Protein AF-A0A932XEM5-F1 (afdb_monomer_lite)

Structure (mmCIF, N/CA/C/O backbone):
data_AF-A0A932XEM5-F1
#
_entry.id   AF-A0A932XEM5-F1
#
loop_
_atom_site.group_PDB
_atom_site.id
_atom_site.type_symbol
_atom_site.label_atom_id
_atom_site.label_alt_id
_atom_site.label_comp_id
_atom_site.label_asym_id
_atom_site.label_entity_id
_atom_site.label_seq_id
_atom_site.pdbx_PDB_ins_code
_atom_site.Cartn_x
_atom_site.Cartn_y
_atom_site.Cartn_z
_atom_site.occupancy
_atom_site.B_iso_or_equiv
_atom_site.auth_seq_id
_atom_site.auth_comp_id
_atom_site.auth_asym_id
_atom_site.auth_atom_id
_atom_site.pdbx_PDB_model_num
ATOM 1 N N . MET A 1 1 ? 13.816 -0.449 -43.865 1.00 84.94 1 MET A N 1
ATOM 2 C CA . MET A 1 1 ? 12.652 -1.271 -43.449 1.00 84.94 1 MET A CA 1
ATOM 3 C C . MET A 1 1 ? 13.018 -2.255 -42.338 1.00 84.94 1 MET A C 1
ATOM 5 O O . MET A 1 1 ? 12.382 -2.206 -41.298 1.00 84.94 1 MET A O 1
ATOM 9 N N . VAL A 1 2 ? 14.079 -3.063 -42.487 1.00 93.75 2 VAL A N 1
ATOM 10 C CA . VAL A 1 2 ? 14.525 -4.030 -41.454 1.00 93.75 2 VAL A CA 1
ATOM 11 C C . VAL A 1 2 ? 14.859 -3.374 -40.104 1.00 93.75 2 VAL A C 1
ATOM 13 O O . VAL A 1 2 ? 14.404 -3.850 -39.072 1.00 93.75 2 VAL A O 1
ATOM 16 N N . GLY A 1 3 ? 15.572 -2.240 -40.093 1.00 94.56 3 GLY A N 1
ATOM 17 C CA . GLY A 1 3 ? 15.892 -1.534 -38.841 1.00 94.56 3 GLY A CA 1
ATOM 18 C C . GLY A 1 3 ? 14.661 -1.028 -38.075 1.00 94.56 3 GLY A C 1
ATOM 19 O O . GLY A 1 3 ? 14.619 -1.118 -36.854 1.00 94.56 3 GLY A O 1
ATOM 20 N N . LEU A 1 4 ? 13.626 -0.571 -38.789 1.00 95.38 4 LEU A N 1
ATOM 21 C CA . LEU A 1 4 ? 12.360 -0.147 -38.179 1.00 95.38 4 LEU A CA 1
ATOM 22 C C . LEU A 1 4 ? 11.600 -1.343 -37.585 1.00 95.38 4 LEU A C 1
ATOM 24 O O . LEU A 1 4 ? 11.062 -1.242 -36.489 1.00 95.38 4 LEU A O 1
ATOM 28 N N . LEU A 1 5 ? 11.601 -2.482 -38.284 1.00 95.19 5 LEU A N 1
ATOM 29 C CA . LEU A 1 5 ? 11.006 -3.729 -37.795 1.00 95.19 5 LEU A CA 1
ATOM 30 C C . LEU A 1 5 ? 11.677 -4.215 -36.504 1.00 95.19 5 LEU A C 1
ATOM 32 O O . LEU A 1 5 ? 10.984 -4.556 -35.550 1.00 95.19 5 LEU A O 1
ATOM 36 N N . LEU A 1 6 ? 13.012 -4.198 -36.452 1.00 96.06 6 LEU A N 1
ATOM 37 C CA . LEU A 1 6 ? 13.760 -4.578 -35.251 1.00 96.06 6 LEU A CA 1
ATOM 38 C C . LEU A 1 6 ? 13.489 -3.623 -34.083 1.00 96.06 6 LEU A C 1
ATOM 40 O 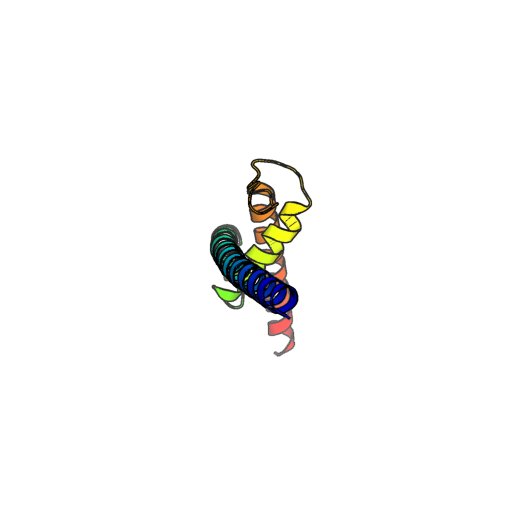O . LEU A 1 6 ? 13.297 -4.082 -32.961 1.00 96.06 6 LEU A O 1
ATOM 44 N N . LEU A 1 7 ? 13.410 -2.314 -34.344 1.00 96.31 7 LEU A N 1
ATOM 45 C CA . LEU A 1 7 ? 13.077 -1.321 -33.321 1.00 96.31 7 LEU A CA 1
ATOM 46 C C . LEU A 1 7 ? 11.693 -1.585 -32.711 1.00 96.31 7 LEU A C 1
ATOM 48 O O . LEU A 1 7 ? 11.562 -1.642 -31.492 1.00 96.31 7 LEU A O 1
ATOM 52 N N . VAL A 1 8 ? 10.667 -1.775 -33.547 1.00 96.56 8 VAL A N 1
ATOM 53 C CA . VAL A 1 8 ? 9.295 -2.043 -33.083 1.00 96.56 8 VAL A CA 1
ATOM 54 C C . VAL A 1 8 ? 9.233 -3.348 -32.289 1.00 96.56 8 VAL A C 1
ATOM 56 O O . VAL A 1 8 ? 8.569 -3.400 -31.255 1.00 96.56 8 VAL A O 1
ATOM 59 N N . LEU A 1 9 ? 9.961 -4.379 -32.723 1.00 96.81 9 LEU A N 1
ATOM 60 C CA . LEU A 1 9 ? 10.023 -5.658 -32.019 1.00 96.81 9 LEU A CA 1
ATOM 61 C C . LEU A 1 9 ? 10.674 -5.523 -30.634 1.00 96.81 9 LEU A C 1
ATOM 63 O O . LEU A 1 9 ? 10.135 -6.038 -29.656 1.00 96.81 9 LEU A O 1
ATOM 67 N N . ILE A 1 10 ? 11.783 -4.785 -30.528 1.00 96.94 10 ILE A N 1
ATOM 68 C CA . ILE A 1 10 ? 12.447 -4.518 -29.243 1.00 96.94 10 ILE A CA 1
ATOM 69 C C . ILE A 1 10 ? 11.527 -3.711 -28.322 1.00 96.94 10 ILE A C 1
ATOM 71 O O . ILE A 1 10 ? 11.367 -4.072 -27.158 1.00 96.94 10 ILE A O 1
ATOM 75 N N . LEU A 1 11 ? 10.880 -2.659 -28.831 1.00 96.62 11 LEU A N 1
ATOM 76 C CA . LEU A 1 11 ? 9.952 -1.844 -28.040 1.00 96.62 11 LEU A CA 1
ATOM 77 C C . LEU A 1 11 ? 8.753 -2.659 -27.544 1.00 96.62 11 LEU A C 1
ATOM 79 O O . LEU A 1 11 ? 8.384 -2.548 -26.376 1.00 96.62 11 LEU A O 1
ATOM 83 N N . GLY A 1 12 ? 8.180 -3.509 -28.399 1.00 96.00 12 GLY A N 1
ATOM 84 C CA . GLY A 1 12 ? 7.092 -4.409 -28.020 1.00 96.00 12 GLY A CA 1
ATOM 85 C C . GLY A 1 12 ? 7.508 -5.398 -26.931 1.00 96.00 12 GLY A C 1
ATOM 86 O O . GLY A 1 12 ? 6.774 -5.592 -25.963 1.00 96.00 12 GLY A O 1
ATOM 87 N N . LEU A 1 13 ? 8.713 -5.966 -27.041 1.00 95.56 13 LEU A N 1
ATOM 88 C CA . LEU A 1 13 ? 9.262 -6.878 -26.038 1.00 95.56 13 LEU A CA 1
ATOM 89 C C . LEU A 1 13 ? 9.481 -6.169 -24.691 1.00 95.56 13 LEU A C 1
ATOM 91 O O . LEU A 1 13 ? 9.056 -6.671 -23.653 1.00 95.56 13 LEU A O 1
ATOM 95 N N . VAL A 1 14 ? 10.098 -4.984 -24.705 1.00 95.69 14 VAL A N 1
ATOM 96 C CA . VAL A 1 14 ? 10.329 -4.179 -23.494 1.00 95.69 14 VAL A CA 1
ATOM 97 C C . VAL A 1 14 ? 9.004 -3.809 -22.829 1.00 95.69 14 VAL A C 1
ATOM 99 O O . VAL A 1 14 ? 8.869 -3.967 -21.616 1.00 95.69 14 VAL A O 1
ATOM 102 N N . ALA A 1 15 ? 8.009 -3.379 -23.609 1.00 93.38 15 ALA A N 1
ATOM 103 C CA . ALA A 1 15 ? 6.684 -3.055 -23.092 1.00 93.38 15 ALA A CA 1
ATOM 104 C C . ALA A 1 15 ? 6.012 -4.277 -22.444 1.00 93.38 15 ALA A C 1
ATOM 106 O O . ALA A 1 15 ? 5.474 -4.169 -21.344 1.00 93.38 15 ALA A O 1
ATOM 107 N N . PHE A 1 16 ? 6.096 -5.450 -23.076 1.00 94.44 16 PHE A N 1
ATOM 108 C CA . PHE A 1 16 ? 5.544 -6.691 -22.534 1.00 94.44 16 PHE A CA 1
ATOM 109 C C . PHE A 1 16 ? 6.155 -7.062 -21.172 1.00 94.44 16 PHE A C 1
ATOM 111 O O . PHE A 1 16 ? 5.428 -7.364 -20.218 1.00 94.44 16 PHE A O 1
ATOM 118 N N . PHE A 1 17 ? 7.485 -6.985 -21.047 1.00 94.19 17 PHE A N 1
ATOM 119 C CA . PHE A 1 17 ? 8.164 -7.238 -19.774 1.00 94.19 17 PHE A CA 1
ATOM 120 C C . PHE A 1 17 ? 7.809 -6.193 -18.714 1.00 94.19 17 PHE A C 1
ATOM 122 O O . PHE A 1 17 ? 7.503 -6.563 -17.581 1.00 94.19 17 PHE A O 1
ATOM 129 N N . ALA A 1 18 ? 7.786 -4.907 -19.075 1.00 88.31 18 ALA A N 1
ATOM 130 C CA . ALA A 1 18 ? 7.440 -3.830 -18.150 1.00 88.31 18 ALA A C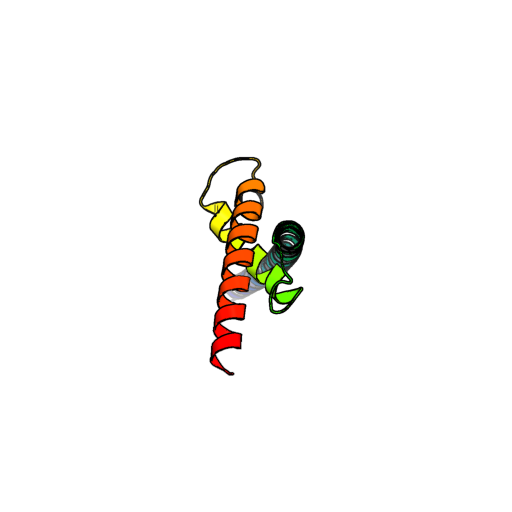A 1
ATOM 131 C C . ALA A 1 18 ? 6.020 -3.993 -17.585 1.00 88.31 18 ALA A C 1
ATOM 133 O O . ALA A 1 18 ? 5.814 -3.866 -16.378 1.00 88.31 18 ALA A O 1
ATOM 134 N N . VAL A 1 19 ? 5.053 -4.345 -18.438 1.00 92.69 19 VAL A N 1
ATOM 135 C CA . VAL A 1 19 ? 3.667 -4.603 -18.026 1.00 92.69 19 VAL A CA 1
ATOM 136 C C . VAL A 1 19 ? 3.598 -5.793 -17.070 1.00 92.69 19 VAL A C 1
ATOM 138 O O . VAL A 1 19 ? 2.986 -5.692 -16.008 1.00 92.69 19 VAL A O 1
ATOM 141 N N . THR A 1 20 ? 4.272 -6.896 -17.401 1.00 91.38 20 THR A N 1
ATOM 142 C CA . THR A 1 20 ? 4.287 -8.102 -16.557 1.00 91.38 20 THR A CA 1
ATOM 143 C C . THR A 1 20 ? 4.882 -7.817 -15.176 1.00 91.38 20 THR A C 1
ATOM 145 O O . THR A 1 20 ? 4.297 -8.197 -14.163 1.00 91.38 20 THR A O 1
ATOM 148 N N . ILE A 1 21 ? 6.004 -7.091 -15.116 1.00 89.94 21 ILE A N 1
ATOM 149 C CA . ILE A 1 21 ? 6.630 -6.682 -13.850 1.00 89.94 21 ILE A CA 1
ATOM 150 C C . ILE A 1 21 ? 5.686 -5.779 -13.049 1.00 89.94 21 ILE A C 1
ATOM 152 O O . ILE A 1 21 ? 5.529 -5.984 -11.846 1.00 89.94 21 ILE A O 1
ATOM 156 N N . GLY A 1 22 ? 5.010 -4.832 -13.705 1.00 87.25 22 GLY A N 1
ATOM 157 C CA . GLY A 1 22 ? 4.026 -3.960 -13.062 1.00 87.25 22 GLY A CA 1
ATOM 158 C C . GLY A 1 22 ? 2.905 -4.740 -12.370 1.00 87.25 22 GLY A C 1
ATOM 159 O O . GLY A 1 22 ? 2.583 -4.455 -11.217 1.00 87.25 22 GLY A O 1
ATOM 160 N N . PHE A 1 23 ? 2.365 -5.773 -13.024 1.00 89.06 23 PHE A N 1
ATOM 161 C CA . PHE A 1 23 ? 1.351 -6.643 -12.421 1.00 89.06 23 PHE A CA 1
ATOM 162 C C . PHE A 1 23 ? 1.874 -7.412 -11.204 1.00 89.06 23 PHE A C 1
ATOM 164 O O . PHE A 1 23 ? 1.171 -7.505 -10.197 1.00 89.06 23 PHE A O 1
ATOM 171 N N . VAL A 1 24 ? 3.104 -7.929 -11.265 1.00 89.75 24 VAL A N 1
ATOM 172 C CA . VAL A 1 24 ? 3.723 -8.640 -10.134 1.00 89.75 24 VAL A CA 1
ATOM 173 C C . VAL A 1 24 ? 3.914 -7.702 -8.942 1.00 89.75 24 VAL A C 1
ATOM 175 O O . VAL A 1 24 ? 3.509 -8.039 -7.830 1.00 89.75 24 VAL A O 1
ATOM 178 N N . VAL A 1 25 ? 4.466 -6.507 -9.165 1.00 86.00 25 VAL A N 1
ATOM 179 C CA . VAL A 1 25 ? 4.677 -5.510 -8.102 1.00 86.00 25 VAL A CA 1
ATOM 180 C C . VAL A 1 25 ? 3.346 -5.086 -7.480 1.00 86.00 25 VAL A C 1
ATOM 182 O O . VAL A 1 25 ? 3.232 -5.052 -6.255 1.00 86.00 25 VAL A O 1
ATOM 185 N N . ALA A 1 26 ? 2.321 -4.833 -8.300 1.00 85.56 26 ALA A N 1
ATOM 186 C CA . ALA A 1 26 ? 0.987 -4.484 -7.817 1.00 85.56 26 ALA A CA 1
ATOM 187 C C . ALA A 1 26 ? 0.375 -5.602 -6.959 1.00 85.56 26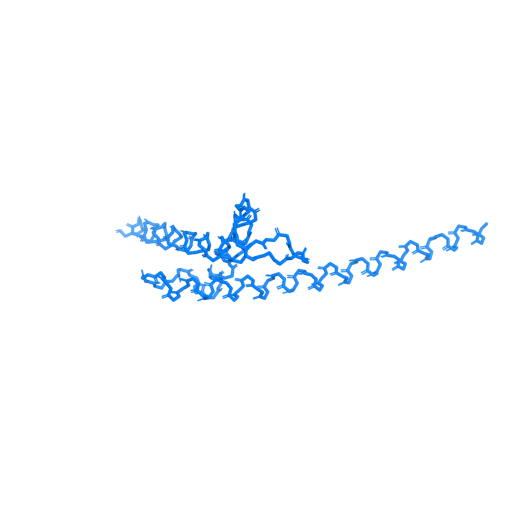 ALA A C 1
ATOM 189 O O . ALA A 1 26 ? -0.191 -5.330 -5.900 1.00 85.56 26 ALA A O 1
ATOM 190 N N . PHE A 1 27 ? 0.527 -6.861 -7.378 1.00 89.12 27 PHE A N 1
ATOM 191 C CA . PHE A 1 27 ? 0.032 -8.005 -6.617 1.00 89.12 27 PHE A CA 1
ATOM 192 C C . PHE A 1 27 ? 0.733 -8.135 -5.260 1.00 89.12 27 PHE A C 1
ATOM 194 O O . PHE A 1 27 ? 0.067 -8.317 -4.241 1.00 89.12 27 PHE A O 1
ATOM 201 N N . VAL A 1 28 ? 2.061 -7.983 -5.222 1.00 87.31 28 VAL A N 1
ATOM 202 C CA . VAL A 1 28 ? 2.813 -8.037 -3.961 1.00 87.31 28 VAL A CA 1
ATOM 203 C C . VAL A 1 28 ? 2.435 -6.876 -3.042 1.00 87.31 28 VAL A C 1
ATOM 205 O O . VAL A 1 28 ? 2.220 -7.101 -1.852 1.00 87.31 28 VAL A O 1
ATOM 208 N N . MET A 1 29 ? 2.277 -5.660 -3.573 1.00 83.88 29 MET A N 1
ATOM 209 C CA . MET A 1 29 ? 1.810 -4.516 -2.783 1.00 83.88 29 MET A CA 1
ATOM 210 C C . MET A 1 29 ? 0.420 -4.761 -2.196 1.00 83.88 29 MET A C 1
ATOM 212 O O . MET A 1 29 ? 0.226 -4.535 -1.007 1.00 83.88 29 MET A O 1
ATOM 216 N N . LEU A 1 30 ? -0.533 -5.272 -2.981 1.00 86.44 30 LEU A N 1
ATOM 217 C CA . LEU A 1 30 ? -1.876 -5.597 -2.487 1.00 86.44 30 LEU A CA 1
ATOM 218 C C . LEU A 1 30 ? -1.851 -6.690 -1.415 1.00 86.44 30 LEU A C 1
ATOM 220 O O . LEU A 1 30 ? -2.558 -6.583 -0.413 1.00 86.44 30 LEU A O 1
ATOM 224 N N . PHE A 1 31 ? -1.018 -7.715 -1.597 1.00 87.88 31 PHE A N 1
ATOM 225 C CA . PHE A 1 31 ? -0.858 -8.790 -0.624 1.00 87.88 31 PHE A CA 1
ATOM 226 C C . PHE A 1 31 ? -0.268 -8.279 0.696 1.00 87.88 31 PHE A C 1
ATOM 228 O O . PHE A 1 31 ? -0.848 -8.497 1.761 1.00 87.88 31 PHE A O 1
ATOM 235 N N . LEU A 1 32 ? 0.847 -7.544 0.632 1.00 86.25 32 LEU A N 1
ATOM 236 C CA . LEU A 1 32 ? 1.471 -6.940 1.809 1.00 86.25 32 LEU A CA 1
ATOM 237 C C . LEU A 1 32 ? 0.515 -5.941 2.477 1.00 86.25 32 LEU A C 1
ATOM 239 O O . LEU A 1 32 ? 0.434 -5.891 3.700 1.00 86.25 32 LEU A O 1
ATOM 243 N N . SER A 1 33 ? -0.232 -5.171 1.684 1.00 86.12 33 SER A N 1
ATOM 244 C CA . SER A 1 33 ? -1.224 -4.208 2.160 1.00 86.12 33 SER A CA 1
ATOM 245 C C . SER A 1 33 ? -2.326 -4.896 2.954 1.00 86.12 33 SER A C 1
ATOM 247 O O . SER A 1 33 ? -2.624 -4.497 4.077 1.00 86.12 33 SER A O 1
ATOM 249 N N . GLY A 1 34 ? -2.878 -5.987 2.420 1.00 86.62 34 GLY A N 1
ATOM 250 C CA . GLY A 1 34 ? -3.829 -6.823 3.145 1.00 86.62 34 GLY A CA 1
ATOM 251 C C . GLY A 1 34 ? -3.257 -7.358 4.457 1.00 86.62 34 GLY A C 1
ATOM 252 O O . GLY A 1 34 ? -3.956 -7.351 5.465 1.00 86.62 34 GLY A O 1
ATOM 253 N N . LEU A 1 35 ? -1.981 -7.751 4.476 1.00 86.50 35 LEU A N 1
ATOM 254 C CA . LEU A 1 35 ? -1.319 -8.273 5.672 1.00 86.50 35 LEU A CA 1
ATOM 255 C C . LEU A 1 35 ? -1.111 -7.197 6.752 1.00 86.50 35 LEU A C 1
ATOM 257 O O . LEU A 1 35 ? -1.372 -7.446 7.931 1.00 86.50 35 LEU A O 1
ATOM 261 N N . ILE A 1 36 ? -0.680 -5.994 6.359 1.00 84.88 36 ILE A N 1
ATOM 262 C CA . ILE A 1 36 ? -0.527 -4.851 7.273 1.00 84.88 36 ILE A CA 1
ATOM 263 C C . ILE A 1 36 ? -1.890 -4.399 7.794 1.00 84.88 36 ILE A C 1
ATOM 265 O O . ILE A 1 36 ? -2.047 -4.200 8.996 1.00 84.88 36 ILE A O 1
ATOM 269 N N . GLY A 1 37 ? -2.877 -4.283 6.905 1.00 84.75 37 GLY A N 1
ATOM 270 C CA . GLY A 1 37 ? -4.252 -3.956 7.259 1.00 84.75 37 GLY A CA 1
ATOM 271 C C . GLY A 1 37 ? -4.830 -4.938 8.265 1.00 84.75 37 GLY A C 1
ATOM 272 O O . GLY A 1 37 ? -5.254 -4.544 9.340 1.00 84.75 37 GLY A O 1
ATOM 273 N N . PHE A 1 38 ? -4.726 -6.234 7.977 1.00 83.94 38 PHE A N 1
ATOM 274 C CA . PHE A 1 38 ? -5.153 -7.291 8.889 1.00 83.94 38 PHE A CA 1
ATOM 275 C C . PHE A 1 38 ? -4.429 -7.242 10.242 1.00 83.94 38 PHE A C 1
ATOM 277 O O . PHE A 1 38 ? -5.030 -7.490 11.284 1.00 83.94 38 PHE A O 1
ATOM 284 N N . SER A 1 39 ? -3.145 -6.878 10.251 1.00 81.44 39 SER A N 1
ATOM 285 C CA . SER A 1 39 ? -2.403 -6.669 11.500 1.00 81.44 39 SER A CA 1
ATOM 286 C C . SER A 1 39 ? -2.946 -5.473 12.295 1.00 81.44 39 SER A C 1
ATOM 288 O O . SER A 1 39 ? -2.980 -5.519 13.524 1.00 81.44 39 SER A O 1
ATOM 290 N N . ALA A 1 40 ? -3.406 -4.420 11.613 1.00 79.88 40 ALA A N 1
ATOM 291 C CA . ALA A 1 40 ? -4.034 -3.261 12.237 1.00 79.88 40 ALA A CA 1
ATOM 292 C C . ALA A 1 40 ? -5.420 -3.582 12.824 1.00 79.88 40 ALA A C 1
ATOM 294 O O . ALA A 1 40 ? -5.748 -3.066 13.894 1.00 79.88 40 ALA A O 1
ATOM 295 N N . ASP A 1 41 ? -6.199 -4.470 12.196 1.00 77.44 41 ASP A N 1
ATOM 296 C CA . ASP A 1 41 ? -7.505 -4.922 12.706 1.00 77.44 41 ASP A CA 1
ATOM 297 C C . ASP A 1 41 ? -7.404 -5.514 14.118 1.00 77.44 41 ASP A C 1
ATOM 299 O O . ASP A 1 41 ? -8.296 -5.306 14.938 1.00 77.44 41 ASP A O 1
ATOM 303 N N . TYR A 1 42 ? -6.313 -6.221 14.434 1.00 79.88 42 TYR A N 1
ATOM 304 C CA . TYR A 1 42 ? -6.093 -6.761 15.781 1.00 79.88 42 TYR A CA 1
ATOM 305 C C . TYR A 1 42 ? -5.825 -5.684 16.835 1.00 79.88 42 TYR A C 1
ATOM 307 O O . TYR A 1 42 ? -6.101 -5.901 18.014 1.00 79.88 42 TYR A O 1
ATOM 315 N N . ALA A 1 43 ? -5.270 -4.540 16.432 1.00 80.25 43 ALA A N 1
ATOM 316 C CA . ALA A 1 43 ? -4.940 -3.445 17.337 1.00 80.25 43 ALA A CA 1
ATOM 317 C C . ALA A 1 43 ? -6.111 -2.471 17.542 1.00 80.25 43 ALA A C 1
ATOM 319 O O . ALA A 1 43 ? -6.181 -1.805 18.576 1.00 80.25 43 ALA A O 1
ATOM 320 N N . VAL A 1 44 ? -7.032 -2.370 16.577 1.00 77.31 44 VAL A N 1
ATOM 321 C CA . VAL A 1 44 ? -8.163 -1.437 16.641 1.00 77.31 44 VAL A CA 1
ATOM 322 C C . VAL A 1 44 ? -9.365 -2.090 17.338 1.00 77.31 44 VAL A C 1
ATOM 324 O O . VAL A 1 44 ? -9.898 -3.089 16.859 1.00 77.31 44 VAL A O 1
ATOM 327 N N . PRO A 1 45 ? -9.875 -1.517 18.446 1.00 62.09 45 PRO A N 1
ATOM 328 C CA . PRO A 1 45 ? -11.079 -2.023 19.090 1.00 62.09 45 PRO A CA 1
ATOM 329 C C . PRO A 1 45 ? -12.322 -1.739 18.227 1.00 62.09 45 PRO A C 1
ATOM 331 O O . PRO A 1 45 ? -12.816 -0.613 18.132 1.00 62.09 45 PRO A O 1
ATOM 334 N N . GLY A 1 46 ? -12.855 -2.793 17.609 1.00 63.72 46 GLY A N 1
ATOM 335 C CA . GLY A 1 46 ? -14.079 -2.776 16.804 1.00 63.72 46 GLY A CA 1
ATOM 336 C C . GLY A 1 46 ? -13.873 -3.397 15.424 1.00 63.72 46 GLY A C 1
ATOM 337 O O . GLY A 1 46 ? -12.778 -3.370 14.882 1.00 63.72 46 GLY A O 1
ATOM 338 N N . ARG A 1 47 ? -14.931 -3.969 14.835 1.00 65.38 47 ARG A N 1
ATOM 339 C CA . ARG A 1 47 ? -14.846 -4.539 13.480 1.00 65.38 47 ARG A CA 1
ATOM 340 C C . ARG A 1 47 ? -14.687 -3.414 12.462 1.00 65.38 47 ARG A C 1
ATOM 342 O O . ARG A 1 47 ? -15.506 -2.495 12.457 1.00 65.38 47 ARG A O 1
ATOM 349 N N . ILE A 1 48 ? -13.672 -3.503 11.604 1.00 66.50 48 ILE A N 1
ATOM 350 C CA . ILE A 1 48 ? -13.507 -2.548 10.509 1.00 66.50 48 ILE A CA 1
ATOM 351 C C . ILE A 1 48 ? -14.705 -2.676 9.554 1.00 66.50 48 ILE A C 1
ATOM 353 O O . ILE A 1 48 ? -15.064 -3.794 9.159 1.00 66.50 48 ILE A O 1
ATOM 357 N N . PRO A 1 49 ? -15.354 -1.557 9.185 1.00 67.25 49 PRO A N 1
ATOM 358 C CA . PRO A 1 49 ? -16.401 -1.560 8.169 1.00 67.25 49 PRO A CA 1
ATOM 359 C C . PRO A 1 49 ? -15.847 -2.130 6.853 1.00 67.25 49 PRO A C 1
ATOM 361 O O . PRO A 1 49 ? -14.708 -1.858 6.488 1.00 67.25 49 PRO A O 1
ATOM 364 N N . PHE A 1 50 ? -16.640 -2.927 6.135 1.00 73.69 50 PHE A N 1
ATOM 365 C CA . PHE A 1 50 ? -16.224 -3.633 4.906 1.00 73.69 50 P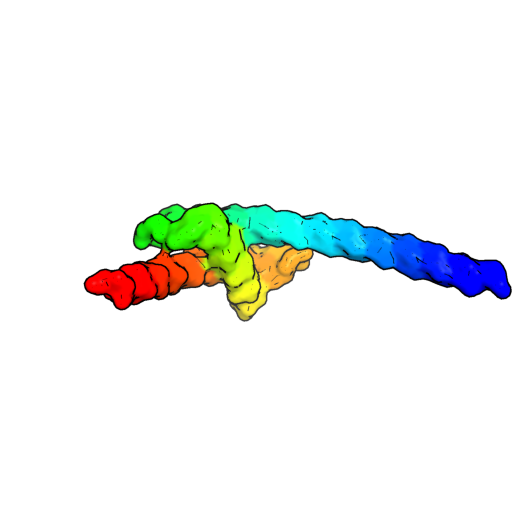HE A CA 1
ATOM 366 C C . PHE A 1 50 ? -15.216 -4.793 5.097 1.00 73.69 50 PHE A C 1
ATOM 368 O O . PHE A 1 50 ? -14.783 -5.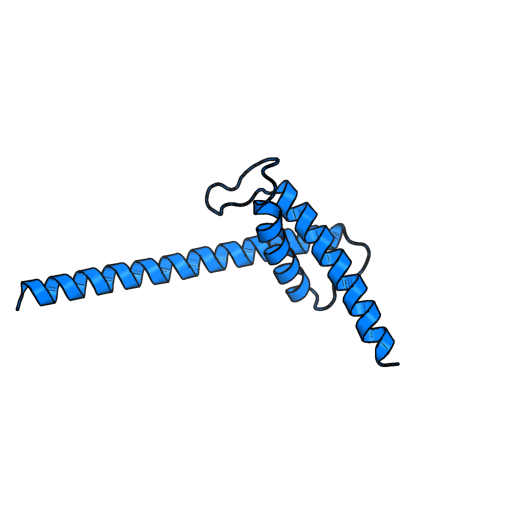390 4.109 1.00 73.69 50 PHE A O 1
ATOM 375 N N . GLY A 1 51 ? -14.881 -5.169 6.341 1.00 79.94 51 GLY A N 1
ATOM 376 C CA . GLY A 1 51 ? -14.099 -6.371 6.665 1.00 79.94 51 GLY A CA 1
ATOM 377 C C . GLY A 1 51 ? -12.730 -6.405 5.979 1.00 79.94 51 GLY A C 1
ATOM 378 O O . GLY A 1 51 ? -11.996 -5.420 6.011 1.00 79.94 51 GLY A O 1
ATOM 379 N N . TYR A 1 52 ? -12.409 -7.517 5.306 1.00 79.69 52 TYR A N 1
ATOM 380 C CA . TYR A 1 52 ? -11.135 -7.704 4.597 1.00 79.69 52 TYR A CA 1
ATOM 381 C C . TYR A 1 52 ? -10.840 -6.613 3.557 1.00 79.69 52 TYR A C 1
ATOM 383 O O . TYR A 1 52 ? -9.682 -6.257 3.357 1.00 79.69 52 TYR A O 1
ATOM 391 N N . LEU A 1 53 ? -11.869 -6.053 2.909 1.00 80.06 53 LEU A N 1
ATOM 392 C CA . LEU A 1 53 ? -11.679 -4.977 1.935 1.00 80.06 53 LEU A CA 1
ATOM 393 C C . LEU A 1 53 ? -11.267 -3.669 2.626 1.00 80.06 53 LEU A C 1
ATOM 395 O O . LEU A 1 53 ? -10.387 -2.964 2.138 1.00 80.06 53 LEU A O 1
ATOM 399 N N . GLY A 1 54 ? -11.855 -3.383 3.792 1.00 81.62 54 GLY A N 1
ATOM 400 C CA . GLY A 1 54 ? -11.463 -2.260 4.642 1.00 81.62 54 GLY A CA 1
ATOM 401 C C . GLY A 1 54 ? -10.027 -2.397 5.147 1.00 81.62 54 GLY A C 1
ATOM 402 O O . GLY A 1 54 ? -9.277 -1.426 5.095 1.00 81.62 54 GLY A O 1
ATOM 403 N N . ALA A 1 55 ? -9.619 -3.610 5.534 1.00 84.69 55 ALA A N 1
ATOM 404 C CA . ALA A 1 55 ? -8.245 -3.909 5.932 1.00 84.69 55 ALA A CA 1
ATOM 405 C C . ALA A 1 55 ? -7.252 -3.654 4.785 1.00 84.69 55 ALA A C 1
ATOM 407 O O . ALA A 1 55 ? -6.278 -2.930 4.966 1.00 84.69 55 ALA A O 1
ATOM 408 N N . ILE A 1 56 ? -7.521 -4.159 3.574 1.00 84.69 56 ILE A N 1
ATOM 409 C CA . ILE A 1 56 ? -6.646 -3.931 2.408 1.00 84.69 56 ILE A CA 1
ATOM 410 C C . ILE A 1 56 ? -6.516 -2.435 2.092 1.00 84.69 56 ILE A C 1
ATOM 412 O O . ILE A 1 56 ? -5.411 -1.973 1.819 1.00 84.69 56 ILE A O 1
ATOM 416 N N . LEU A 1 57 ? -7.607 -1.666 2.149 1.00 85.06 57 LEU A N 1
ATOM 417 C CA . LEU A 1 57 ? -7.568 -0.220 1.901 1.00 85.06 57 LEU A CA 1
ATOM 418 C C . LEU A 1 57 ? -6.835 0.542 3.014 1.00 85.06 57 LEU A C 1
ATOM 420 O O . LEU A 1 57 ? -6.049 1.444 2.722 1.00 85.06 57 LEU A O 1
ATOM 424 N N . ALA A 1 58 ? -7.049 0.164 4.276 1.00 86.81 58 ALA A N 1
ATOM 425 C CA . ALA A 1 58 ? -6.342 0.739 5.416 1.00 86.81 58 ALA A CA 1
ATOM 426 C C . ALA A 1 58 ? -4.838 0.443 5.354 1.00 86.81 58 ALA A C 1
ATOM 428 O O . ALA A 1 58 ? -4.032 1.333 5.611 1.00 86.81 58 ALA A O 1
ATOM 429 N N . GLY A 1 59 ? -4.458 -0.769 4.944 1.00 86.62 59 GLY A N 1
ATOM 430 C CA . GLY A 1 59 ? -3.072 -1.144 4.688 1.00 86.62 59 GLY A CA 1
ATOM 431 C C . GLY A 1 59 ? -2.441 -0.344 3.551 1.00 86.62 59 GLY A C 1
ATOM 432 O O . GLY A 1 59 ? -1.294 0.073 3.677 1.00 86.62 59 GLY A O 1
ATOM 433 N N . LEU A 1 60 ? -3.194 -0.045 2.486 1.00 87.62 60 LEU A N 1
ATOM 434 C CA . LEU A 1 60 ? -2.660 0.627 1.298 1.00 87.62 60 LEU A CA 1
ATOM 435 C C . LEU A 1 60 ? -2.385 2.097 1.611 1.00 87.62 60 LEU A C 1
ATOM 437 O O . LEU A 1 60 ? -1.309 2.621 1.323 1.00 87.62 60 LEU A O 1
ATOM 441 N N . LEU A 1 61 ? -3.348 2.736 2.279 1.00 86.56 61 LEU A N 1
ATOM 442 C CA . LEU A 1 61 ? -3.203 4.087 2.811 1.00 86.56 61 LEU A CA 1
ATOM 443 C C . LEU A 1 61 ? -2.136 4.142 3.909 1.00 86.56 61 LEU A C 1
ATOM 445 O O . LEU A 1 61 ? -1.371 5.101 3.965 1.00 86.56 61 LEU A O 1
ATOM 449 N N . GLY A 1 62 ? -2.049 3.106 4.745 1.00 84.81 62 GLY A N 1
ATOM 450 C CA . GLY A 1 62 ? -1.049 2.973 5.796 1.00 84.81 62 GLY A CA 1
ATOM 451 C C . GLY A 1 62 ? 0.370 2.884 5.246 1.00 84.81 62 GLY A C 1
ATOM 452 O O . GLY A 1 62 ? 1.232 3.632 5.682 1.00 84.81 62 GLY A O 1
ATOM 453 N N . MET A 1 63 ? 0.619 2.050 4.236 1.00 84.00 63 MET A N 1
ATOM 454 C CA . MET A 1 63 ? 1.916 1.968 3.554 1.00 84.00 63 MET A CA 1
ATOM 455 C C . MET A 1 63 ? 2.308 3.278 2.886 1.00 84.00 63 MET A C 1
ATOM 457 O O . MET A 1 63 ? 3.458 3.702 2.997 1.00 84.00 63 MET A O 1
ATOM 461 N N . TRP A 1 64 ? 1.352 3.931 2.225 1.00 83.19 64 TRP A N 1
ATOM 462 C CA . TRP A 1 64 ? 1.594 5.209 1.567 1.00 83.19 64 TRP A CA 1
ATOM 463 C C . TRP A 1 64 ? 1.960 6.307 2.574 1.00 83.19 64 TRP A C 1
ATOM 465 O O . TRP A 1 64 ? 2.977 6.980 2.415 1.00 83.19 64 TRP A O 1
ATOM 475 N N . LEU A 1 65 ? 1.190 6.435 3.659 1.00 82.56 65 LEU A N 1
ATOM 476 C CA . LEU A 1 65 ? 1.461 7.388 4.740 1.00 82.56 65 LEU A CA 1
ATOM 477 C C . LEU A 1 65 ? 2.720 7.021 5.541 1.00 82.56 65 LEU A C 1
ATOM 479 O O . LEU A 1 65 ? 3.472 7.901 5.952 1.00 82.56 65 LEU A O 1
ATOM 483 N N . GLY A 1 66 ? 2.982 5.730 5.735 1.00 77.12 66 GLY A N 1
ATOM 484 C CA . GLY A 1 66 ? 4.169 5.211 6.410 1.00 77.12 66 GLY A CA 1
ATOM 485 C C . GLY A 1 66 ? 5.462 5.450 5.632 1.00 77.12 66 GLY A C 1
ATOM 486 O O . GLY A 1 66 ? 6.522 5.573 6.236 1.00 77.12 66 GLY A O 1
ATOM 487 N N . GLY A 1 67 ? 5.389 5.591 4.306 1.00 76.94 67 GLY A N 1
ATOM 488 C CA . GLY A 1 67 ? 6.521 6.013 3.477 1.00 76.94 67 GLY A CA 1
ATOM 489 C C . GLY A 1 67 ? 6.983 7.452 3.740 1.00 76.94 67 GLY A C 1
ATOM 490 O O . GLY A 1 67 ? 8.136 7.777 3.467 1.00 76.94 67 GLY A O 1
ATOM 491 N N . LEU A 1 68 ? 6.125 8.309 4.311 1.00 79.94 68 LEU A N 1
ATOM 492 C CA . LEU A 1 68 ? 6.460 9.708 4.613 1.00 79.94 68 LEU A CA 1
ATOM 493 C C . LEU A 1 68 ? 7.324 9.864 5.871 1.00 79.94 68 LEU A C 1
ATOM 495 O O . LEU A 1 68 ? 7.948 10.907 6.060 1.00 79.94 68 LEU A O 1
ATOM 499 N N . ILE A 1 69 ? 7.344 8.856 6.745 1.00 81.50 69 ILE A N 1
ATOM 500 C CA . ILE A 1 69 ? 8.032 8.908 8.035 1.00 81.50 69 ILE A CA 1
ATOM 501 C C . ILE A 1 69 ? 9.226 7.950 7.981 1.00 81.50 69 ILE A C 1
ATOM 503 O O . ILE A 1 69 ? 9.025 6.737 8.050 1.00 81.50 69 ILE A O 1
ATOM 507 N N . PRO A 1 70 ? 10.472 8.452 7.894 1.00 78.25 70 PRO A N 1
ATOM 508 C CA . PRO A 1 70 ? 11.644 7.610 7.710 1.00 78.25 70 PRO A CA 1
ATOM 509 C C . PRO A 1 70 ? 12.158 7.026 9.030 1.00 78.25 70 PRO A C 1
ATOM 511 O O . PRO A 1 70 ? 13.266 7.320 9.476 1.00 78.25 70 PRO A O 1
ATOM 514 N N . ILE A 1 71 ? 11.323 6.236 9.704 1.00 78.38 71 ILE A N 1
ATOM 515 C CA . ILE A 1 71 ? 11.629 5.668 11.020 1.00 78.38 71 ILE A CA 1
ATOM 516 C C . ILE A 1 71 ? 11.488 4.145 10.970 1.00 78.38 71 ILE A C 1
ATOM 518 O O . ILE A 1 71 ? 10.423 3.617 10.663 1.00 78.38 71 ILE A O 1
ATOM 522 N N . GLY A 1 72 ? 12.552 3.428 11.341 1.00 72.75 72 GLY A N 1
ATOM 523 C CA . GLY A 1 72 ? 12.548 1.968 11.473 1.00 72.75 72 GLY A CA 1
ATOM 524 C C . GLY A 1 72 ? 13.007 1.206 10.218 1.00 72.75 72 GLY A C 1
ATOM 525 O O . GLY A 1 72 ? 13.607 1.796 9.322 1.00 72.75 72 GLY A O 1
ATOM 526 N N . PRO A 1 73 ? 12.780 -0.120 10.166 1.00 75.88 73 PRO A N 1
ATOM 527 C CA . PRO A 1 73 ? 13.239 -0.969 9.072 1.00 75.88 73 PRO A CA 1
ATOM 528 C C . PRO A 1 73 ? 12.493 -0.666 7.765 1.00 75.88 73 PRO A C 1
ATOM 530 O O . PRO A 1 73 ? 11.259 -0.595 7.730 1.00 75.88 73 PRO A O 1
ATOM 533 N N . VAL A 1 74 ? 13.274 -0.512 6.696 1.00 77.38 74 VAL A N 1
ATOM 534 C CA . VAL A 1 74 ? 12.819 -0.178 5.342 1.00 77.38 74 VAL A CA 1
ATOM 535 C C . VAL A 1 74 ? 12.675 -1.444 4.509 1.00 77.38 74 VAL A C 1
ATOM 537 O O . VAL A 1 74 ? 13.581 -2.275 4.471 1.00 77.38 74 VAL A O 1
ATOM 540 N N . LEU A 1 75 ? 11.565 -1.563 3.780 1.00 73.50 75 LEU A N 1
ATOM 541 C CA . LEU A 1 75 ? 11.493 -2.445 2.616 1.00 73.50 75 LEU A CA 1
ATOM 542 C C . LEU A 1 75 ? 11.982 -1.663 1.396 1.00 73.50 75 LEU A C 1
ATOM 544 O O . LEU A 1 75 ? 11.188 -1.044 0.687 1.00 73.50 75 LEU A O 1
ATOM 548 N N . GLU A 1 76 ? 13.297 -1.685 1.155 1.00 64.81 76 GLU A N 1
ATOM 549 C CA . GLU A 1 76 ? 13.929 -0.871 0.099 1.00 64.81 76 GLU A CA 1
ATOM 550 C C . GLU A 1 76 ? 13.356 -1.184 -1.289 1.00 64.81 76 GLU A C 1
ATOM 552 O O . GLU A 1 76 ? 13.243 -0.297 -2.128 1.00 64.81 76 GLU A O 1
ATOM 557 N N . GLY A 1 77 ? 12.891 -2.419 -1.501 1.00 67.62 77 GLY A N 1
ATOM 558 C CA . GLY A 1 77 ? 12.249 -2.837 -2.749 1.00 67.62 77 GLY A CA 1
ATOM 559 C C . GLY A 1 77 ? 10.869 -2.221 -3.028 1.00 67.62 77 GLY A C 1
ATOM 560 O O . GLY A 1 77 ? 10.417 -2.293 -4.165 1.00 67.62 77 GLY A O 1
ATOM 561 N N . TYR A 1 78 ? 10.197 -1.628 -2.033 1.00 67.06 78 TYR A N 1
ATOM 562 C CA . TYR A 1 78 ? 8.829 -1.093 -2.176 1.00 67.06 78 TYR A CA 1
ATOM 563 C C . TYR A 1 78 ? 8.654 0.344 -1.655 1.00 67.06 78 TYR A C 1
ATOM 565 O O . TYR A 1 78 ? 7.575 0.914 -1.808 1.00 67.06 78 TYR A O 1
ATOM 573 N N . GLY A 1 79 ? 9.695 0.947 -1.069 1.00 69.31 79 GLY A N 1
ATOM 574 C CA . GLY A 1 79 ? 9.723 2.376 -0.734 1.00 69.31 79 GLY A CA 1
ATOM 575 C C . GLY A 1 79 ? 8.929 2.786 0.511 1.00 69.31 79 GLY A C 1
ATOM 576 O O . GLY A 1 79 ? 8.563 3.953 0.628 1.00 69.31 79 GLY A O 1
ATOM 577 N N . PHE A 1 80 ? 8.659 1.866 1.444 1.00 72.44 80 PHE A N 1
ATOM 578 C CA . PHE A 1 80 ? 7.969 2.178 2.701 1.00 72.44 80 PHE A CA 1
ATOM 579 C C . PHE A 1 80 ? 8.658 1.566 3.931 1.00 72.44 80 PHE A C 1
ATOM 581 O O . PHE A 1 80 ? 9.378 0.567 3.848 1.00 72.44 80 PHE A O 1
ATOM 588 N N . TYR A 1 81 ? 8.412 2.180 5.090 1.00 81.75 81 TYR A N 1
ATOM 589 C CA . TYR A 1 81 ? 8.920 1.752 6.393 1.00 81.75 81 TYR A CA 1
ATOM 590 C C . TYR A 1 81 ? 7.863 0.896 7.103 1.00 81.75 81 TYR A C 1
ATOM 592 O O . TYR A 1 81 ? 6.701 1.296 7.190 1.00 81.75 81 TYR A O 1
ATOM 600 N N . ILE A 1 82 ? 8.245 -0.272 7.631 1.00 77.12 82 ILE A N 1
ATOM 601 C CA . ILE A 1 82 ? 7.285 -1.259 8.173 1.00 77.12 82 ILE A CA 1
ATOM 602 C C . ILE A 1 82 ? 6.539 -0.711 9.394 1.00 77.12 82 ILE A C 1
ATOM 604 O O . ILE A 1 82 ? 5.312 -0.764 9.446 1.00 77.12 82 ILE A O 1
ATOM 608 N N . LEU A 1 83 ? 7.272 -0.186 10.383 1.00 81.69 83 LEU A N 1
ATOM 609 C CA . LEU A 1 83 ? 6.674 0.325 11.620 1.00 81.69 83 LEU A CA 1
ATOM 610 C C . LEU A 1 83 ? 5.704 1.491 11.342 1.00 81.69 83 LEU A C 1
ATOM 612 O O . LEU A 1 83 ? 4.542 1.399 11.740 1.00 81.69 83 LEU A O 1
ATOM 616 N N . PRO A 1 84 ? 6.125 2.554 10.630 1.00 82.12 84 PRO A N 1
ATOM 617 C CA . PRO A 1 84 ? 5.242 3.646 10.243 1.00 82.12 84 PRO A CA 1
ATOM 618 C C . PRO A 1 84 ? 4.037 3.193 9.422 1.00 82.12 84 PRO A C 1
ATOM 620 O O . PRO A 1 84 ? 2.947 3.714 9.636 1.00 82.12 84 PRO A O 1
ATOM 623 N N . ALA A 1 85 ? 4.199 2.207 8.531 1.00 81.62 85 ALA A N 1
ATOM 624 C CA . ALA A 1 85 ? 3.092 1.681 7.737 1.00 81.62 85 ALA A CA 1
ATOM 625 C C . ALA A 1 85 ? 2.011 1.027 8.604 1.00 81.62 85 ALA A C 1
ATOM 627 O O . ALA A 1 85 ? 0.825 1.277 8.394 1.00 81.62 85 ALA A O 1
ATOM 628 N N . ILE A 1 86 ? 2.408 0.241 9.611 1.00 81.94 86 ILE A N 1
ATOM 629 C CA . ILE A 1 86 ? 1.473 -0.376 10.563 1.00 81.94 86 ILE A CA 1
ATOM 630 C C . ILE A 1 86 ? 0.775 0.700 11.401 1.00 81.94 86 ILE A C 1
ATOM 632 O O . ILE A 1 86 ? -0.447 0.683 11.527 1.00 81.94 86 ILE A O 1
ATOM 636 N N . VAL A 1 87 ? 1.524 1.668 11.939 1.00 85.38 87 VAL A N 1
ATOM 637 C CA . VAL A 1 87 ? 0.951 2.752 12.758 1.00 85.38 87 VAL A CA 1
ATOM 638 C C . VAL A 1 87 ? -0.039 3.591 11.946 1.00 85.38 87 VAL A C 1
ATOM 640 O O . VAL A 1 87 ? -1.141 3.878 12.415 1.00 85.38 87 VAL A O 1
ATOM 643 N N . ALA A 1 88 ? 0.319 3.945 10.713 1.00 84.94 88 ALA A N 1
ATOM 644 C CA . ALA A 1 88 ? -0.564 4.678 9.820 1.00 84.94 88 ALA A CA 1
ATOM 645 C C . ALA A 1 88 ? -1.798 3.850 9.425 1.00 84.94 88 ALA A C 1
ATOM 647 O O . ALA A 1 88 ? -2.902 4.391 9.412 1.00 84.94 88 ALA A O 1
ATOM 648 N N . ALA A 1 89 ? -1.650 2.543 9.179 1.00 84.31 89 ALA A N 1
ATOM 649 C CA . ALA A 1 89 ? -2.780 1.652 8.910 1.00 84.31 89 ALA A CA 1
ATOM 650 C C . ALA A 1 89 ? -3.753 1.584 10.098 1.00 84.31 89 ALA A C 1
ATOM 652 O O . ALA A 1 89 ? -4.959 1.705 9.898 1.00 84.31 89 ALA A O 1
ATOM 653 N N . ILE A 1 90 ? -3.247 1.477 11.334 1.00 84.25 90 ILE A N 1
ATOM 654 C CA . ILE A 1 90 ? -4.054 1.516 12.569 1.00 84.25 90 ILE A CA 1
ATOM 655 C C . ILE A 1 90 ? -4.824 2.834 12.674 1.00 84.25 90 ILE A C 1
ATOM 657 O O . ILE A 1 90 ? -6.022 2.839 12.972 1.00 84.25 90 ILE A O 1
ATOM 661 N N . LEU A 1 91 ? -4.157 3.957 12.403 1.00 85.94 91 LEU A N 1
ATOM 662 C CA . LEU A 1 91 ? -4.786 5.274 12.441 1.00 85.94 91 LEU A CA 1
ATOM 663 C C . LEU A 1 91 ? -5.914 5.383 11.403 1.00 85.94 91 LEU A C 1
ATOM 665 O O . LEU A 1 91 ? -7.027 5.785 11.744 1.00 85.94 91 LEU A O 1
ATOM 669 N N . VAL A 1 92 ? -5.654 4.968 10.160 1.00 85.69 92 VAL A N 1
ATOM 670 C CA . VAL A 1 92 ? -6.645 4.966 9.071 1.00 85.69 92 VAL A CA 1
ATOM 671 C C . VAL A 1 92 ? -7.822 4.049 9.399 1.00 85.69 92 VAL A C 1
ATOM 673 O O . VAL A 1 92 ? -8.970 4.472 9.277 1.00 85.69 92 VAL A O 1
ATOM 676 N N . ALA A 1 93 ? -7.558 2.831 9.872 1.00 84.00 93 ALA A N 1
ATOM 677 C CA . ALA A 1 93 ? -8.570 1.873 10.310 1.00 84.00 93 ALA A CA 1
ATOM 678 C C . ALA A 1 93 ? -9.477 2.452 11.407 1.00 84.00 93 ALA A C 1
ATOM 680 O O . ALA A 1 93 ? -10.705 2.342 11.342 1.00 84.00 93 ALA A O 1
ATOM 681 N N . THR A 1 94 ? -8.880 3.129 12.389 1.00 83.12 94 THR A N 1
ATOM 682 C CA . THR A 1 94 ? -9.608 3.771 13.490 1.00 83.12 94 THR A CA 1
ATOM 683 C C . THR A 1 94 ? -10.504 4.901 12.982 1.00 83.12 94 THR A C 1
ATOM 685 O O . THR A 1 94 ? -11.685 4.965 13.338 1.00 83.12 94 THR A O 1
ATOM 688 N N . ILE A 1 95 ? -9.975 5.764 12.107 1.00 84.44 95 ILE A N 1
ATOM 689 C CA . ILE A 1 95 ? -10.734 6.866 11.500 1.00 84.44 95 ILE A CA 1
ATOM 690 C C . ILE A 1 95 ? -11.878 6.322 10.640 1.00 84.44 95 ILE A C 1
ATOM 692 O O . ILE A 1 95 ? -13.007 6.797 10.760 1.00 84.44 95 ILE A O 1
ATOM 696 N N . ALA A 1 96 ? -11.619 5.303 9.818 1.00 82.62 96 ALA A N 1
ATOM 697 C CA . ALA A 1 96 ? -12.621 4.674 8.962 1.00 82.62 96 ALA A CA 1
ATOM 698 C C . ALA A 1 96 ? -13.766 4.061 9.782 1.00 82.62 96 ALA A C 1
ATOM 700 O O . ALA A 1 96 ? -14.935 4.269 9.460 1.00 82.62 96 ALA A O 1
ATOM 701 N N . ASN A 1 97 ? -13.449 3.369 10.881 1.00 79.75 97 ASN A N 1
ATOM 702 C CA . ASN A 1 97 ? -14.451 2.808 11.787 1.00 79.75 97 ASN A CA 1
ATOM 703 C C . ASN A 1 97 ? -15.311 3.908 12.437 1.00 79.75 97 ASN A C 1
ATOM 705 O O . ASN A 1 97 ? -16.538 3.801 12.491 1.00 79.75 97 ASN A O 1
ATOM 709 N N . PHE A 1 98 ? -14.691 5.006 12.877 1.00 81.38 98 PHE A N 1
ATOM 710 C CA . PHE A 1 98 ? -15.421 6.137 13.454 1.00 81.38 98 PHE A CA 1
ATOM 711 C C . PHE A 1 98 ? -16.312 6.847 12.421 1.00 81.38 98 PHE A C 1
ATOM 713 O O . PHE A 1 98 ? -17.475 7.148 12.701 1.00 81.38 98 PHE A O 1
ATOM 720 N N . ALA A 1 99 ? -15.793 7.072 11.212 1.00 82.69 99 ALA A N 1
ATOM 721 C CA . ALA A 1 99 ? -16.525 7.685 10.109 1.00 82.69 99 ALA A CA 1
ATOM 722 C C . ALA A 1 99 ? -17.722 6.826 9.674 1.00 82.69 99 ALA A C 1
ATOM 724 O O . ALA A 1 99 ? -18.822 7.352 9.520 1.00 82.69 99 ALA A O 1
ATOM 725 N N . ALA A 1 100 ? -17.541 5.508 9.556 1.00 79.44 100 ALA A N 1
ATOM 726 C CA . ALA A 1 100 ? -18.614 4.587 9.190 1.00 79.44 100 ALA A CA 1
ATOM 727 C C . ALA A 1 100 ? -19.713 4.518 10.255 1.00 79.44 100 ALA A C 1
ATOM 729 O O . ALA A 1 100 ? -20.889 4.588 9.909 1.00 79.44 100 ALA A O 1
ATOM 730 N N . LYS A 1 101 ? -19.359 4.462 11.548 1.00 76.31 101 LYS A N 1
ATOM 731 C CA . LYS A 1 101 ? -20.350 4.540 12.638 1.00 76.31 101 LYS A CA 1
ATOM 732 C C . LYS A 1 101 ? -21.161 5.830 12.571 1.00 76.31 101 LYS A C 1
ATOM 734 O O . LYS A 1 101 ? -22.367 5.805 12.780 1.00 76.31 101 LYS A O 1
ATOM 739 N N . ARG A 1 102 ? -20.512 6.955 12.260 1.00 77.19 102 ARG A N 1
ATOM 740 C CA . ARG A 1 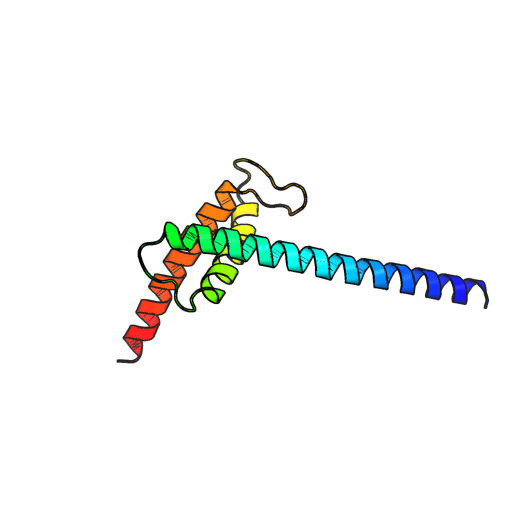102 ? -21.181 8.255 12.142 1.00 77.19 102 ARG A CA 1
ATOM 741 C C . ARG A 1 102 ? -22.042 8.368 10.883 1.00 77.19 102 ARG A C 1
ATOM 743 O O . ARG A 1 102 ? -23.048 9.061 10.932 1.00 77.19 102 ARG A O 1
ATOM 750 N N . ALA A 1 103 ? -21.663 7.713 9.787 1.00 73.81 103 ALA A N 1
ATOM 751 C CA . ALA A 1 103 ? -22.464 7.648 8.568 1.00 73.81 103 ALA A CA 1
ATOM 752 C C . ALA A 1 103 ? -23.712 6.776 8.766 1.00 73.81 103 ALA A C 1
ATOM 754 O O . ALA A 1 103 ? -24.814 7.243 8.519 1.00 73.81 103 ALA A O 1
ATOM 755 N N . LEU A 1 104 ? -23.553 5.572 9.325 1.00 67.06 104 LEU A N 1
ATOM 756 C CA . LEU A 1 104 ? -24.662 4.647 9.590 1.00 67.06 104 LEU A CA 1
ATOM 757 C C . LEU A 1 104 ? -25.672 5.198 10.608 1.00 67.06 104 LEU A C 1
ATOM 759 O O . LEU A 1 104 ? -26.857 4.914 10.511 1.00 67.06 104 LEU A O 1
ATOM 763 N N . ASN A 1 105 ? -25.221 6.009 11.570 1.00 65.88 105 ASN A N 1
ATOM 764 C CA . ASN A 1 105 ? -26.097 6.633 12.566 1.00 65.88 105 ASN A CA 1
ATOM 765 C C . ASN A 1 105 ? -26.786 7.920 12.063 1.00 65.88 105 ASN A C 1
ATOM 767 O O . ASN A 1 105 ? -27.469 8.574 12.843 1.00 65.88 105 ASN A O 1
ATOM 771 N N . ARG A 1 106 ? -26.562 8.337 10.806 1.00 58.03 106 ARG A N 1
ATOM 772 C CA . ARG A 1 106 ? -27.297 9.448 10.167 1.00 58.03 106 ARG A CA 1
ATOM 773 C C . ARG A 1 106 ? -28.515 8.981 9.370 1.00 58.03 106 ARG A C 1
ATOM 775 O O . ARG A 1 106 ? -29.317 9.833 9.005 1.00 58.03 106 ARG A O 1
ATOM 782 N N . ASP A 1 107 ? -28.645 7.676 9.130 1.00 51.62 107 ASP A N 1
ATOM 783 C CA . ASP A 1 107 ? -29.726 7.080 8.335 1.00 51.62 107 ASP A CA 1
ATOM 784 C C . ASP A 1 107 ? -30.867 6.494 9.205 1.00 51.62 107 ASP A C 1
ATOM 786 O O . ASP A 1 107 ? -31.774 5.853 8.672 1.00 51.62 107 ASP A O 1
ATOM 790 N N . ALA A 1 108 ? -30.826 6.704 10.529 1.00 48.06 108 ALA A N 1
ATOM 791 C CA . ALA A 1 108 ? -31.854 6.319 11.506 1.00 48.06 108 ALA A CA 1
ATOM 792 C C . ALA A 1 108 ? -32.493 7.561 12.141 1.00 48.06 108 ALA A C 1
ATOM 794 O O . ALA A 1 108 ? -33.717 7.518 12.395 1.00 48.06 108 ALA A O 1
#

Sequence (108 aa):
MVGLLLLVLILGLVAFFAVTIGFVVAFVMLFLSGLIGFSADYAVPGRIPFGYLGAILAGLLGMWLGGLIPIGPVLEGYGFYILPAIVAAILVATIANFAAKRALNRDA

pLDDT: mean 82.07, std 9.63, range [48.06, 96.94]

Secondary structure (DSSP, 8-state):
-HHHHHHHHHHHHHHHHHHHHHHHHHHHHHHHHHHHHHHHHHHSSSPPTTTHHHHHHHHHHHHHHHTTS--S-EETTTTEEHHHHHHHHHHHHHHHHHHHHHHHTT--

Radius of gyration: 19.66 Å; chains: 1; bounding box: 48×18×62 Å

Foldseek 3Di:
DVVVVVVVVVVVVVVVVVVVVVVVLVVVQLVQLLVLLVVLCVVAPDQQPPHSVSSSVLLNQLQVQQLVDPDADDPPVNRGHSVSSSVSSNVSSNVRRVVVVVVVVVVD